Protein AF-A0A662PMI3-F1 (afdb_monomer_lite)

Radius of gyration: 13.28 Å; chains: 1; bounding box: 33×27×32 Å

Structure (mmCIF, N/CA/C/O backbone):
data_AF-A0A662PMI3-F1
#
_entry.id   AF-A0A662PMI3-F1
#
loop_
_atom_site.group_PDB
_atom_site.id
_atom_site.type_symbol
_atom_site.label_atom_id
_atom_site.label_alt_id
_atom_site.label_comp_id
_atom_site.label_asym_id
_atom_site.label_entity_id
_atom_site.label_seq_id
_atom_site.pdbx_PDB_ins_code
_atom_site.Cartn_x
_atom_site.Cartn_y
_atom_site.Cartn_z
_atom_site.occupancy
_atom_site.B_iso_or_equiv
_atom_site.auth_seq_id
_atom_site.auth_comp_id
_atom_site.auth_asym_id
_atom_site.auth_atom_id
_atom_site.pdbx_PDB_model_num
ATOM 1 N N . MET A 1 1 ? 10.283 -13.474 14.628 1.00 46.03 1 MET A N 1
ATOM 2 C CA . MET A 1 1 ? 9.194 -12.490 14.772 1.00 46.03 1 MET A CA 1
ATOM 3 C C . MET A 1 1 ? 8.246 -12.728 13.619 1.00 46.03 1 MET A C 1
ATOM 5 O O . MET A 1 1 ? 8.726 -12.920 12.507 1.00 46.03 1 MET A O 1
ATOM 9 N N . SER A 1 2 ? 6.957 -12.874 13.900 1.00 49.44 2 SER A N 1
ATOM 10 C CA . SER A 1 2 ? 5.953 -13.167 12.875 1.00 49.44 2 SER A CA 1
ATOM 11 C C . SER A 1 2 ? 5.661 -11.899 12.059 1.00 49.44 2 SER A C 1
ATOM 13 O O . SER A 1 2 ? 5.601 -10.815 12.631 1.00 49.44 2 SER A O 1
ATOM 15 N N . VAL A 1 3 ? 5.510 -12.006 10.733 1.00 59.03 3 VAL A N 1
ATOM 16 C CA . VAL A 1 3 ? 5.268 -10.856 9.823 1.00 59.03 3 VAL A CA 1
ATOM 17 C C . VAL A 1 3 ? 4.015 -10.051 10.225 1.00 59.03 3 VAL A C 1
ATOM 19 O O . VAL A 1 3 ? 3.930 -8.846 9.994 1.00 59.03 3 VAL A O 1
ATOM 22 N N . SER A 1 4 ? 3.069 -10.695 10.910 1.00 58.75 4 SER A N 1
ATOM 23 C CA . SER A 1 4 ? 1.856 -10.076 11.450 1.00 58.75 4 SER A CA 1
ATOM 24 C C . SER A 1 4 ? 2.112 -9.047 12.559 1.00 58.75 4 SER A C 1
ATOM 26 O O . SER A 1 4 ? 1.433 -8.026 12.592 1.00 58.75 4 SER A O 1
ATOM 28 N N . GLU A 1 5 ? 3.105 -9.246 13.436 1.00 59.31 5 GLU A N 1
ATOM 29 C CA . GLU A 1 5 ? 3.385 -8.298 14.535 1.00 59.31 5 GLU A CA 1
ATOM 30 C C . GLU A 1 5 ? 3.940 -6.957 14.030 1.00 59.31 5 GLU A C 1
ATOM 32 O O . GLU A 1 5 ? 3.693 -5.909 14.631 1.00 59.31 5 GLU A O 1
ATOM 37 N N . SER A 1 6 ? 4.668 -6.965 12.909 1.00 62.34 6 SER A N 1
ATOM 38 C CA . SER A 1 6 ? 5.217 -5.744 12.302 1.00 62.34 6 SER A CA 1
ATOM 39 C C . SER A 1 6 ? 4.143 -4.837 11.694 1.00 62.34 6 SER A C 1
ATOM 41 O O . SER A 1 6 ? 4.289 -3.616 11.734 1.00 62.34 6 SER A O 1
ATOM 43 N N . LEU A 1 7 ? 3.048 -5.406 11.180 1.00 67.62 7 LEU A N 1
ATOM 44 C CA . LEU A 1 7 ? 1.953 -4.641 10.572 1.00 67.62 7 LEU A CA 1
ATOM 45 C C . LEU A 1 7 ? 1.086 -3.930 11.619 1.00 67.62 7 LEU A C 1
ATOM 47 O O . LEU A 1 7 ? 0.659 -2.795 11.400 1.00 67.62 7 LEU A O 1
ATOM 51 N N . GLU A 1 8 ? 0.866 -4.543 12.784 1.00 71.56 8 GLU A N 1
ATOM 52 C CA . GLU A 1 8 ? 0.113 -3.906 13.876 1.00 71.56 8 GLU A CA 1
ATOM 53 C C . GLU A 1 8 ? 0.832 -2.658 14.420 1.00 71.56 8 GLU A C 1
ATOM 55 O O . GLU A 1 8 ? 0.194 -1.646 14.734 1.00 71.56 8 GLU A O 1
ATOM 60 N N . GLN A 1 9 ? 2.168 -2.687 14.454 1.00 82.62 9 GLN A N 1
ATOM 61 C CA . GLN A 1 9 ? 3.006 -1.574 14.915 1.00 82.62 9 GLN A CA 1
ATOM 62 C C . GLN A 1 9 ? 3.318 -0.533 13.831 1.00 82.62 9 GLN A C 1
ATOM 64 O O . GLN A 1 9 ? 3.879 0.520 14.144 1.00 82.62 9 GLN A O 1
ATOM 69 N N . TRP A 1 10 ? 2.951 -0.772 12.569 1.00 89.12 10 TRP A N 1
ATOM 70 C CA . TRP A 1 10 ? 3.249 0.155 11.479 1.00 89.12 10 TRP A CA 1
ATOM 71 C C . TRP A 1 10 ? 2.549 1.505 11.689 1.00 89.12 10 TRP A C 1
ATOM 73 O O . TRP A 1 10 ? 1.320 1.602 11.680 1.00 89.12 10 TRP A O 1
ATOM 83 N N . VAL A 1 11 ? 3.326 2.576 11.874 1.00 91.38 11 VAL A N 1
ATOM 84 C CA . VAL A 1 11 ? 2.819 3.953 11.950 1.00 91.38 11 VAL A CA 1
ATOM 85 C C . VAL A 1 11 ? 3.038 4.627 10.593 1.00 91.38 11 VAL A C 1
ATOM 87 O O . VAL A 1 11 ? 4.177 4.974 10.271 1.00 91.38 11 VAL A O 1
ATOM 90 N N . PRO A 1 12 ? 1.976 4.836 9.792 1.00 92.31 12 PRO A N 1
ATOM 91 C CA . PRO A 1 12 ? 2.116 5.348 8.439 1.00 92.31 12 PRO A CA 1
ATOM 92 C C . PRO A 1 12 ? 2.649 6.779 8.428 1.00 92.31 12 PRO A C 1
ATOM 94 O O . PRO A 1 12 ? 2.098 7.684 9.063 1.00 92.31 12 PRO A O 1
ATOM 97 N N . ARG A 1 13 ? 3.706 6.999 7.650 1.00 93.06 13 ARG A N 1
ATOM 98 C CA . ARG A 1 13 ? 4.360 8.309 7.505 1.00 93.06 13 ARG A CA 1
ATOM 99 C C . ARG A 1 13 ? 3.776 9.114 6.350 1.00 93.06 13 ARG A C 1
ATOM 101 O O . ARG A 1 13 ? 3.800 10.346 6.365 1.00 93.06 13 ARG A O 1
ATOM 108 N N . THR A 1 14 ? 3.196 8.438 5.367 1.00 93.88 14 THR A N 1
ATOM 109 C CA . THR A 1 14 ? 2.622 9.053 4.172 1.00 93.88 14 THR A CA 1
ATOM 110 C C . THR A 1 14 ? 1.105 9.167 4.258 1.00 93.88 14 THR A C 1
ATOM 112 O O . THR A 1 14 ? 0.433 8.558 5.094 1.00 93.88 14 THR A O 1
ATOM 115 N N . ARG A 1 15 ? 0.534 9.977 3.361 1.00 92.19 15 ARG A N 1
ATOM 116 C CA . ARG A 1 15 ? -0.920 10.059 3.199 1.00 92.19 15 ARG A CA 1
ATOM 117 C C . ARG A 1 15 ? -1.502 8.737 2.692 1.00 92.19 15 ARG A 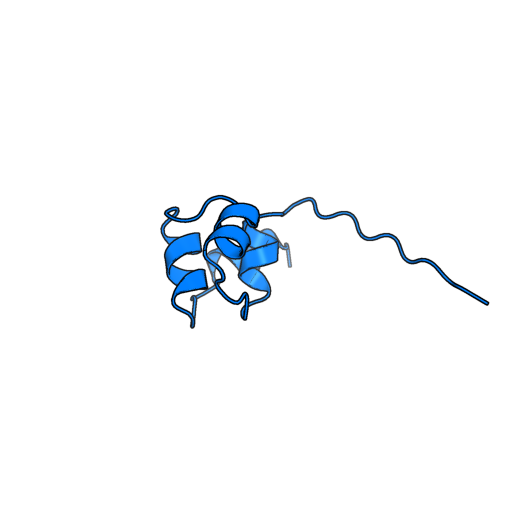C 1
ATOM 119 O O . ARG A 1 15 ? -2.568 8.356 3.153 1.00 92.19 15 ARG A O 1
ATOM 126 N N . VAL A 1 16 ? -0.811 8.045 1.7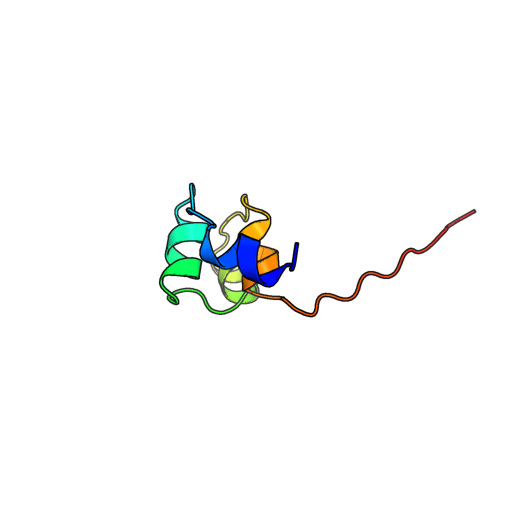82 1.00 92.25 16 VAL A N 1
ATOM 127 C CA . VAL A 1 16 ? -1.260 6.748 1.249 1.00 92.25 16 VAL A CA 1
ATOM 128 C C . VAL A 1 16 ? -1.288 5.707 2.364 1.00 92.25 16 VAL A C 1
ATOM 130 O O . VAL A 1 16 ? -2.325 5.089 2.568 1.00 92.25 16 VAL A O 1
ATOM 133 N N . GLY A 1 17 ? -0.217 5.603 3.158 1.00 92.81 17 GLY A N 1
ATOM 134 C CA . GLY A 1 17 ? -0.164 4.684 4.296 1.00 92.81 17 GLY A CA 1
ATOM 135 C C . GLY A 1 17 ? -1.288 4.918 5.308 1.00 92.81 17 GLY A C 1
ATOM 136 O O . GLY A 1 17 ? -1.908 3.969 5.775 1.00 92.81 17 GLY A O 1
ATOM 137 N N . ARG A 1 18 ? -1.624 6.186 5.596 1.00 93.50 18 A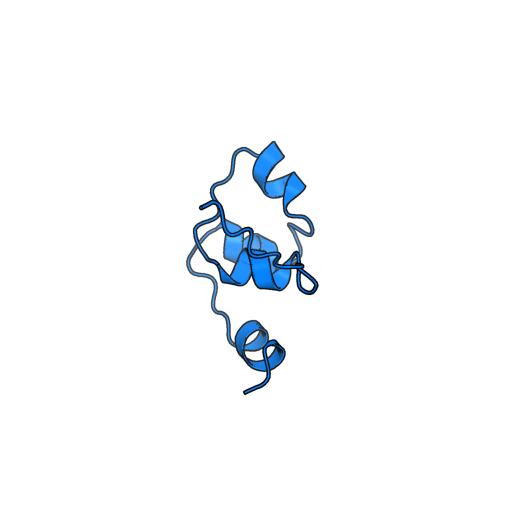RG A N 1
ATOM 138 C CA . ARG A 1 18 ? -2.761 6.522 6.471 1.00 93.50 18 ARG A CA 1
ATOM 139 C C . ARG A 1 18 ? -4.093 6.069 5.887 1.00 93.50 18 ARG A C 1
ATOM 141 O O . ARG A 1 18 ? -4.882 5.467 6.599 1.00 93.50 18 ARG A O 1
ATOM 148 N N . LEU A 1 19 ? -4.330 6.318 4.600 1.00 92.56 19 LEU A N 1
ATOM 149 C CA . LEU A 1 19 ? -5.565 5.901 3.929 1.00 92.56 19 LEU A CA 1
ATOM 150 C C . LEU A 1 19 ? -5.713 4.372 3.876 1.00 92.56 19 LEU A C 1
ATOM 152 O O . LEU A 1 19 ? -6.824 3.874 4.032 1.00 92.56 19 LEU A O 1
ATOM 156 N N . VAL A 1 20 ? -4.608 3.647 3.692 1.00 92.50 20 VAL A N 1
ATOM 157 C CA . VAL A 1 20 ? -4.571 2.176 3.723 1.00 92.50 20 VAL A CA 1
ATOM 158 C C . VAL A 1 20 ? -4.861 1.662 5.134 1.00 92.50 20 VAL A C 1
ATOM 160 O O . VAL A 1 20 ? -5.763 0.851 5.311 1.00 92.50 20 VAL A O 1
ATOM 163 N N . LYS A 1 21 ? -4.187 2.202 6.161 1.00 89.88 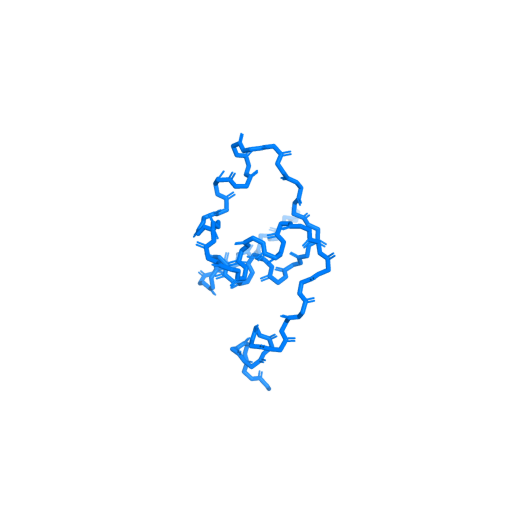21 LYS A N 1
ATOM 164 C CA . LYS A 1 21 ? -4.416 1.808 7.562 1.00 89.88 21 LYS A CA 1
ATOM 165 C C . LYS A 1 21 ? -5.822 2.162 8.066 1.00 89.88 21 LYS A C 1
ATOM 167 O O . LYS A 1 21 ? -6.380 1.441 8.884 1.00 89.88 21 LYS A O 1
ATOM 172 N N . GLU A 1 22 ? -6.408 3.254 7.575 1.00 91.12 22 GLU A N 1
ATOM 173 C CA . GLU A 1 22 ? -7.805 3.636 7.839 1.00 91.12 22 GLU A CA 1
ATOM 174 C C . GLU A 1 22 ? -8.828 2.754 7.094 1.00 91.12 22 GLU A C 1
ATOM 176 O O . GLU A 1 22 ? -10.024 2.878 7.353 1.00 91.12 22 GLU A O 1
ATOM 181 N N . GLY A 1 23 ? -8.399 1.896 6.159 1.00 89.19 23 GLY A N 1
ATOM 182 C CA . GLY A 1 23 ? -9.284 1.046 5.356 1.00 89.19 23 GLY A CA 1
ATOM 183 C C . GLY A 1 23 ? -10.018 1.775 4.226 1.00 89.19 23 GLY A C 1
ATOM 184 O O . GLY A 1 23 ? -10.974 1.240 3.671 1.00 89.19 23 GLY A O 1
ATOM 185 N N . LYS A 1 24 ? -9.599 2.999 3.871 1.00 91.38 24 LYS A N 1
ATOM 186 C CA . LYS A 1 24 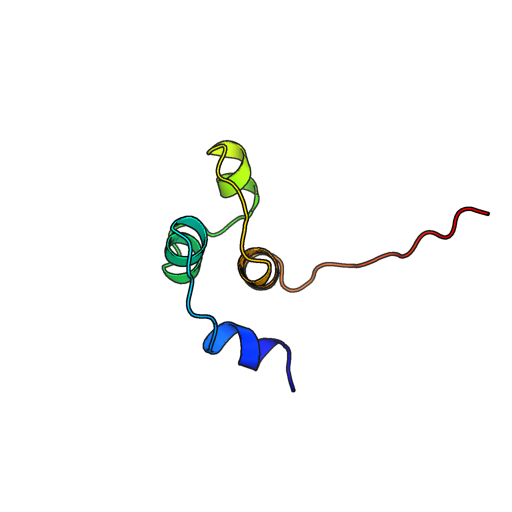? -10.161 3.754 2.732 1.00 91.38 24 LYS A CA 1
ATOM 187 C C . LYS A 1 24 ? -9.632 3.279 1.386 1.00 91.38 24 LYS A C 1
ATOM 189 O O . LYS A 1 24 ? -10.295 3.495 0.382 1.00 91.38 24 LYS A O 1
ATOM 194 N N . ILE A 1 25 ? -8.428 2.717 1.381 1.00 91.50 25 ILE A N 1
ATOM 195 C CA . ILE A 1 25 ? -7.823 2.057 0.228 1.00 91.50 25 ILE A CA 1
ATOM 196 C C . ILE A 1 25 ? -7.660 0.600 0.619 1.00 91.50 25 ILE A C 1
ATOM 198 O O . ILE A 1 25 ? -6.954 0.300 1.582 1.00 91.50 25 ILE A O 1
ATOM 202 N N . THR A 1 26 ? -8.319 -0.283 -0.116 1.00 90.12 26 THR A N 1
ATOM 203 C CA . THR A 1 26 ? -8.337 -1.725 0.174 1.00 90.12 26 THR A CA 1
ATOM 204 C C . THR A 1 26 ? -7.600 -2.546 -0.873 1.00 90.12 26 THR A C 1
ATOM 206 O O . THR A 1 26 ? -7.456 -3.753 -0.708 1.00 90.12 26 THR A O 1
ATOM 209 N N . SER A 1 27 ? -7.124 -1.904 -1.941 1.00 90.75 27 SER A N 1
ATOM 210 C CA . SER A 1 27 ? -6.463 -2.557 -3.066 1.00 90.75 27 SER A CA 1
ATOM 211 C C . SER A 1 27 ? -5.283 -1.727 -3.567 1.00 90.75 27 SER A C 1
ATOM 213 O O . SER A 1 27 ? -5.269 -0.497 -3.445 1.00 90.75 27 SER A O 1
ATOM 215 N N . ILE A 1 28 ? -4.269 -2.398 -4.115 1.00 90.44 28 ILE A N 1
ATOM 216 C CA . ILE A 1 28 ? -3.097 -1.720 -4.679 1.00 90.44 28 ILE A CA 1
ATOM 217 C C . ILE A 1 28 ? -3.443 -1.080 -6.032 1.00 90.44 28 ILE A C 1
ATOM 219 O O . ILE A 1 28 ? -2.903 -0.035 -6.389 1.00 90.44 28 ILE A O 1
ATOM 223 N N . GLU A 1 29 ? -4.414 -1.653 -6.742 1.00 91.50 29 GLU A N 1
ATOM 224 C CA . GLU A 1 29 ? -4.967 -1.152 -7.997 1.00 91.50 29 GLU A CA 1
ATOM 225 C C . GLU A 1 29 ? -5.533 0.260 -7.827 1.00 91.50 29 GLU A C 1
ATOM 227 O O . GLU A 1 29 ? -5.189 1.153 -8.598 1.00 91.50 29 GLU A O 1
ATOM 232 N N . GLU A 1 30 ? -6.301 0.513 -6.763 1.00 92.56 30 GLU A N 1
ATOM 233 C CA . GLU A 1 30 ? -6.856 1.841 -6.462 1.00 92.56 30 GLU A CA 1
ATOM 234 C C . GLU A 1 30 ? -5.758 2.901 -6.249 1.00 92.56 30 GLU A C 1
ATOM 236 O O . GLU A 1 30 ? -5.938 4.082 -6.569 1.00 92.56 30 GLU A O 1
ATOM 241 N N . ILE A 1 31 ? -4.592 2.497 -5.729 1.00 92.19 31 ILE A N 1
ATOM 242 C CA . ILE A 1 31 ? -3.433 3.387 -5.581 1.00 92.19 31 ILE A CA 1
ATOM 243 C C . ILE A 1 31 ? -2.892 3.776 -6.959 1.00 92.19 31 ILE A C 1
ATOM 245 O O . ILE A 1 31 ? -2.630 4.961 -7.200 1.00 92.19 31 ILE A O 1
ATOM 249 N N . PHE A 1 32 ? -2.762 2.802 -7.862 1.00 91.69 32 PHE A N 1
ATOM 250 C CA . PHE A 1 32 ? -2.290 3.027 -9.224 1.00 91.69 32 PHE A CA 1
ATOM 251 C C . PHE A 1 32 ? -3.283 3.844 -10.060 1.00 91.69 32 PHE A C 1
ATOM 253 O O . PHE A 1 32 ? -2.867 4.802 -10.708 1.00 91.69 32 PHE A O 1
ATOM 260 N N . GLU A 1 33 ? -4.584 3.553 -9.986 1.00 94.56 33 GLU A N 1
ATOM 261 C CA . GLU A 1 33 ? -5.639 4.298 -10.693 1.00 94.56 33 GLU A CA 1
ATOM 262 C C . GLU A 1 33 ? -5.672 5.778 -10.302 1.00 94.56 33 GLU A C 1
ATOM 264 O O . GLU A 1 33 ? -5.875 6.661 -11.136 1.00 94.56 33 GLU A O 1
ATOM 269 N N . ARG A 1 34 ? -5.429 6.073 -9.021 1.00 91.06 34 ARG A N 1
ATOM 270 C CA . ARG A 1 34 ? -5.364 7.446 -8.499 1.00 91.06 34 ARG A CA 1
ATOM 271 C C . ARG A 1 34 ? -4.010 8.112 -8.715 1.00 91.06 34 ARG A C 1
ATOM 273 O O . ARG A 1 34 ? -3.792 9.218 -8.213 1.00 91.06 34 ARG A O 1
ATOM 280 N N . ASN A 1 35 ? -3.098 7.456 -9.433 1.00 92.31 35 ASN A N 1
ATOM 281 C CA . ASN A 1 35 ? -1.758 7.946 -9.727 1.00 92.31 35 ASN A CA 1
ATOM 282 C C . ASN A 1 35 ? -0.966 8.308 -8.449 1.00 92.31 35 ASN A C 1
ATOM 284 O O . ASN A 1 35 ? -0.139 9.228 -8.439 1.00 9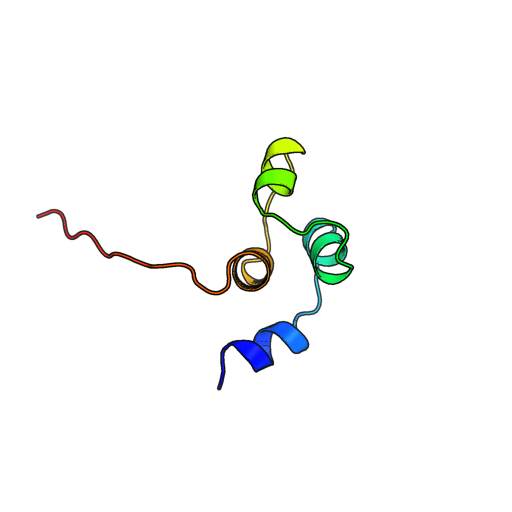2.31 35 ASN A O 1
ATOM 288 N N . MET A 1 36 ? -1.251 7.609 -7.345 1.00 92.12 36 MET A N 1
ATOM 289 C CA . MET A 1 36 ? -0.602 7.812 -6.054 1.00 92.12 36 MET A CA 1
ATOM 290 C C . MET A 1 36 ? 0.690 6.997 -5.982 1.00 92.12 36 MET A C 1
ATOM 292 O O . MET A 1 36 ? 0.786 5.892 -6.507 1.00 92.12 36 MET A O 1
ATOM 296 N N . ARG A 1 37 ? 1.710 7.542 -5.316 1.00 91.88 37 ARG A N 1
ATOM 297 C CA . ARG A 1 37 ? 3.001 6.862 -5.160 1.00 91.88 37 ARG A CA 1
ATOM 298 C C . ARG A 1 37 ? 3.029 6.040 -3.878 1.00 91.88 37 ARG A C 1
ATOM 300 O O . ARG A 1 37 ? 2.777 6.577 -2.800 1.00 91.88 37 ARG A O 1
ATOM 307 N N . ILE A 1 38 ? 3.405 4.772 -4.004 1.00 92.25 38 ILE A N 1
ATOM 308 C CA . ILE A 1 38 ? 3.729 3.900 -2.872 1.00 92.25 38 ILE A CA 1
ATOM 309 C C . ILE A 1 38 ? 5.158 4.229 -2.439 1.00 92.25 38 ILE A C 1
ATOM 311 O O . ILE A 1 38 ? 6.088 4.134 -3.235 1.00 92.25 38 ILE A O 1
ATOM 315 N N . MET A 1 39 ? 5.320 4.678 -1.196 1.00 92.25 39 MET A N 1
ATOM 316 C CA . MET A 1 39 ? 6.623 5.058 -0.627 1.00 92.25 39 MET A CA 1
ATOM 317 C C . MET A 1 39 ? 6.954 4.319 0.672 1.00 92.25 39 MET A C 1
ATOM 319 O O . MET A 1 39 ? 8.022 4.527 1.240 1.00 92.25 39 MET A O 1
ATOM 323 N N . GLU A 1 40 ? 6.035 3.486 1.150 1.00 91.75 40 GLU A N 1
ATOM 324 C CA . GLU A 1 40 ? 6.185 2.675 2.355 1.00 91.75 40 GLU A CA 1
ATOM 325 C C . GLU A 1 40 ? 5.989 1.213 1.938 1.00 91.75 40 GLU A C 1
ATOM 327 O O . GLU A 1 40 ? 4.933 0.909 1.373 1.00 91.75 40 GLU A O 1
ATOM 332 N N . PRO A 1 41 ? 6.981 0.326 2.135 1.00 89.81 41 PRO A N 1
ATOM 333 C CA . PRO A 1 41 ? 6.851 -1.090 1.787 1.00 89.81 41 PRO A CA 1
ATOM 334 C C . PRO A 1 41 ? 5.727 -1.776 2.571 1.00 89.81 41 PRO A C 1
ATOM 336 O O . PRO A 1 41 ? 5.038 -2.626 2.017 1.00 89.81 41 PRO A O 1
ATOM 339 N N . GLU A 1 42 ? 5.450 -1.318 3.795 1.00 90.94 42 GLU A N 1
ATOM 340 C CA . GLU A 1 42 ? 4.401 -1.863 4.659 1.00 90.94 42 GLU A CA 1
ATOM 341 C C . GLU A 1 42 ? 2.999 -1.759 4.027 1.00 90.94 42 GLU A C 1
ATOM 343 O O . GLU A 1 42 ? 2.114 -2.547 4.348 1.00 90.94 42 GLU A O 1
ATOM 348 N N . ILE A 1 43 ? 2.786 -0.824 3.087 1.00 91.44 43 ILE A N 1
ATOM 349 C CA . ILE A 1 43 ? 1.542 -0.735 2.301 1.00 91.44 43 ILE A CA 1
ATOM 350 C C . ILE A 1 43 ? 1.342 -1.996 1.455 1.00 91.44 43 ILE A C 1
ATOM 352 O O . ILE A 1 43 ? 0.221 -2.487 1.341 1.00 91.44 43 ILE A O 1
ATOM 356 N N . VAL A 1 44 ? 2.415 -2.497 0.841 1.00 89.56 44 VAL A N 1
ATOM 357 C CA . VAL A 1 44 ? 2.369 -3.688 -0.014 1.00 89.56 44 VAL A CA 1
ATOM 358 C C . VAL A 1 44 ? 2.130 -4.921 0.845 1.00 89.56 44 VAL A C 1
ATOM 360 O O . VAL A 1 44 ? 1.239 -5.700 0.528 1.00 89.56 44 VAL A O 1
ATOM 363 N N . ASP A 1 45 ? 2.838 -5.034 1.970 1.00 88.19 45 ASP A N 1
ATOM 364 C CA . ASP A 1 45 ? 2.661 -6.131 2.928 1.00 88.19 45 ASP A CA 1
ATOM 365 C C . ASP A 1 45 ? 1.230 -6.177 3.496 1.00 88.19 45 ASP A C 1
ATOM 367 O O . ASP A 1 45 ? 0.680 -7.251 3.732 1.00 88.19 45 ASP A O 1
ATOM 371 N N . PHE A 1 46 ? 0.604 -5.010 3.696 1.00 88.75 46 PHE A N 1
ATOM 372 C CA . PHE A 1 46 ? -0.766 -4.909 4.200 1.00 88.75 46 PHE A CA 1
ATOM 373 C C . PHE A 1 46 ? -1.820 -5.274 3.147 1.00 88.75 46 PHE A C 1
ATOM 375 O O . PHE A 1 46 ? -2.801 -5.946 3.458 1.00 88.75 46 PHE A O 1
ATOM 382 N N . LEU A 1 47 ? -1.648 -4.807 1.907 1.00 89.31 47 LEU A N 1
ATOM 383 C CA . LEU A 1 47 ? -2.629 -5.003 0.833 1.00 89.31 47 LEU A CA 1
ATOM 384 C C . LEU A 1 47 ? -2.481 -6.353 0.123 1.00 89.31 47 LEU A C 1
ATOM 386 O O . LEU A 1 47 ? -3.458 -6.869 -0.415 1.00 89.31 47 LEU A O 1
ATOM 390 N N . VAL A 1 48 ? -1.274 -6.921 0.105 1.00 87.81 48 VAL A N 1
ATOM 391 C CA . VAL A 1 48 ? -0.950 -8.169 -0.596 1.00 87.81 48 VAL A CA 1
ATOM 392 C C . VAL A 1 48 ? -0.119 -9.078 0.324 1.00 87.81 48 VAL A C 1
ATOM 394 O O . VAL A 1 48 ? 1.076 -9.268 0.096 1.00 87.81 48 VAL A O 1
ATOM 397 N N . PRO A 1 49 ? -0.732 -9.670 1.366 1.00 82.06 49 PRO A N 1
ATOM 398 C CA . PRO A 1 49 ? -0.005 -10.467 2.358 1.00 82.06 49 PRO A CA 1
ATOM 399 C C . PRO A 1 49 ? 0.553 -11.789 1.801 1.00 82.06 49 PRO A C 1
ATOM 401 O O . PRO A 1 49 ? 1.581 -12.267 2.271 1.00 82.06 49 PRO A O 1
ATOM 404 N N . ASP A 1 50 ? -0.080 -12.364 0.773 1.00 83.00 50 ASP A N 1
ATOM 405 C CA . ASP A 1 50 ? 0.302 -13.656 0.175 1.00 83.00 50 ASP A CA 1
ATOM 406 C C . ASP A 1 50 ? 1.123 -13.498 -1.117 1.00 83.00 50 ASP A C 1
ATOM 408 O O . ASP A 1 50 ? 0.984 -14.268 -2.076 1.00 83.00 50 ASP A O 1
ATOM 412 N N . ILE A 1 51 ? 1.971 -12.468 -1.183 1.00 82.50 51 ILE A N 1
ATOM 413 C CA . ILE A 1 51 ? 2.750 -12.195 -2.389 1.00 82.50 51 ILE A CA 1
ATOM 414 C C . ILE A 1 51 ? 3.779 -13.317 -2.638 1.00 82.50 51 ILE A C 1
ATOM 416 O O . ILE A 1 51 ? 4.633 -13.640 -1.805 1.00 82.50 51 ILE A O 1
ATOM 420 N N . LYS A 1 52 ? 3.694 -13.950 -3.812 1.00 80.81 52 LYS A N 1
ATOM 421 C CA . LYS A 1 52 ? 4.630 -15.004 -4.222 1.00 80.81 52 LYS A CA 1
ATOM 422 C C . LYS A 1 52 ? 5.862 -14.375 -4.856 1.00 80.81 52 LYS A C 1
ATOM 424 O O . LYS A 1 52 ? 5.744 -13.587 -5.788 1.00 80.81 52 LYS A O 1
ATOM 429 N N . HIS A 1 53 ? 7.032 -14.772 -4.376 1.00 80.31 53 HIS A N 1
ATOM 430 C CA . HIS A 1 53 ? 8.310 -14.374 -4.950 1.00 80.31 53 HIS A CA 1
ATOM 431 C C . HIS A 1 53 ? 8.898 -15.556 -5.722 1.00 80.31 53 HIS A C 1
ATOM 433 O O . HIS A 1 53 ? 9.073 -16.636 -5.160 1.00 80.31 53 HIS A O 1
ATOM 439 N N . GLU A 1 54 ? 9.212 -15.349 -6.997 1.00 85.50 54 GLU A N 1
ATOM 440 C CA . GLU A 1 54 ? 9.938 -16.304 -7.832 1.00 85.50 54 GLU A CA 1
ATOM 441 C C . GLU A 1 54 ? 11.261 -15.656 -8.251 1.00 85.50 54 GLU A C 1
ATOM 443 O O . GLU A 1 54 ? 11.270 -14.556 -8.806 1.00 85.50 54 GLU A O 1
ATOM 448 N N . VAL A 1 55 ? 12.385 -16.302 -7.933 1.00 84.19 55 VAL A N 1
ATOM 449 C CA . VAL A 1 55 ? 13.716 -15.824 -8.321 1.00 84.19 55 VAL A CA 1
ATOM 450 C C . VAL A 1 55 ? 14.089 -16.505 -9.629 1.00 84.19 55 VAL A C 1
ATOM 452 O O . VAL A 1 55 ? 14.312 -17.713 -9.658 1.00 84.19 55 VAL A O 1
ATOM 455 N N . LEU A 1 56 ? 14.142 -15.725 -10.706 1.00 86.81 56 LEU A N 1
ATOM 456 C CA . LEU A 1 56 ? 14.605 -16.185 -12.010 1.00 86.81 56 LEU A CA 1
ATOM 457 C C . LEU A 1 56 ? 16.100 -15.877 -12.131 1.00 86.81 56 LEU A C 1
ATOM 459 O O . LEU A 1 56 ? 16.486 -14.709 -12.124 1.00 86.81 56 LEU A O 1
ATOM 463 N N . ASP A 1 57 ? 16.929 -16.915 -12.226 1.00 85.75 57 ASP A N 1
ATOM 464 C CA . ASP A 1 57 ? 18.347 -16.772 -12.557 1.00 85.75 57 ASP A CA 1
ATOM 465 C C . ASP A 1 57 ? 18.505 -16.816 -14.081 1.00 85.75 57 ASP A C 1
ATOM 467 O O . ASP A 1 57 ? 18.035 -17.745 -14.741 1.00 85.75 57 ASP A O 1
ATOM 471 N N . ILE A 1 58 ? 19.120 -15.780 -14.643 1.00 77.50 58 ILE A N 1
ATOM 472 C CA . ILE A 1 58 ? 19.424 -15.674 -16.073 1.00 77.50 58 ILE A CA 1
ATOM 473 C C . ILE A 1 58 ? 20.940 -15.632 -16.216 1.00 77.50 58 ILE A C 1
ATOM 475 O O . ILE A 1 58 ? 21.567 -14.603 -15.967 1.00 77.50 58 ILE A O 1
ATOM 479 N N . SER A 1 59 ? 21.502 -16.781 -16.590 1.00 73.75 59 SER A N 1
ATOM 480 C CA . SER A 1 59 ? 22.918 -16.988 -16.913 1.00 73.75 59 SER A CA 1
ATOM 481 C C . SER A 1 59 ? 23.263 -16.554 -18.331 1.00 73.75 59 SER A C 1
ATOM 483 O O . SER A 1 59 ? 22.475 -16.922 -19.236 1.00 73.75 59 SER A O 1
#

Secondary structure (DSSP, 8-state):
--HHHHHHT----SHHHHHHHTTS---HHHHHHTTPPP--THHHHHH-TT---------

Foldseek 3Di:
DDPVVVLVPDDDPDPLSVCLVVVVDQAVVVCVVVVHDDDDVSSCCSNPVPDDDDDDDDD

pLDDT: mean 85.1, std 11.43, range [46.03, 94.56]

Sequence (59 aa):
MSVSESLEQWVPRTRVGRLVKEGKITSIEEIFERNMRIMEPEIVDFLVPDIKHEVLDIS